Protein AF-A0A916A5N8-F1 (af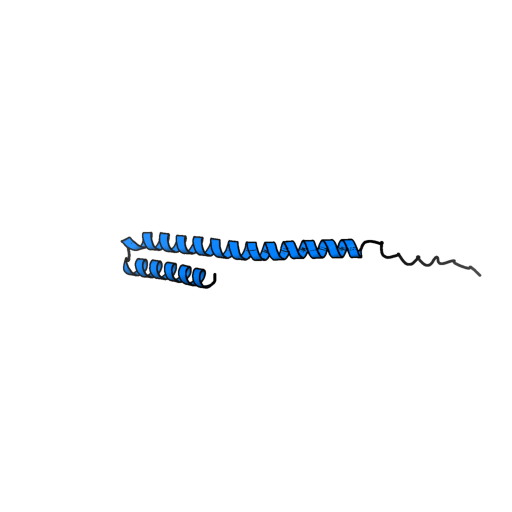db_monomer)

Mean predicted aligned error: 11.28 Å

Radius of gyration: 30.83 Å; Cα contacts (8 Å, |Δi|>4): 25; chains: 1; bounding box: 47×41×92 Å

Secondary structure (DSSP, 8-state):
-------PPP--PPPTTHHHHHHHHHHHHHHHHHHHHHHHHHHHHHHHHHHHHHHHHHHHHHTTT-HHHHHHHHHHHHHHHHHHHHT-

Nearest PDB structures (foldseek):
  3ehh-assembly1_B  TM=8.220E-01  e=1.972E+00  Bacillus subtilis

Foldseek 3Di:
DDDDDDDDDDDPDDPPCPVVVVVVVVVVVVVVVVVVVVVVLVVVVVVLVVVLVVLLVVLVVCCVVDVVVSVVSPVVSVVSVVVVVVVD

pLDDT: mean 85.07, std 11.18, range [43.78, 96.88]

Solvent-accessible surface area (backbone atoms only — not comparable to full-atom values): 5150 Å² total; per-residue (Å²): 139,84,88,80,86,78,82,76,82,76,82,79,70,78,62,90,52,56,67,56,54,51,53,52,50,52,52,52,50,53,53,50,52,54,52,49,51,58,49,50,55,51,49,52,52,54,47,52,56,50,50,37,52,47,46,46,57,51,21,60,66,33,42,85,79,40,53,66,61,18,51,52,40,46,56,49,37,53,50,53,52,50,57,60,57,74,73,107

Sequence (88 aa):
MTTMTVTVPDKTRMPYGAWLAAAAFSRLLQVFEVSRRARAERRQRNQLETDCAGVRSYAQQMMEIDPRFASELFAAADRAEQTAQSQR

Structure (mmCIF, N/CA/C/O backbone):
data_AF-A0A916A5N8-F1
#
_entry.id   AF-A0A916A5N8-F1
#
loop_
_atom_site.group_PDB
_atom_site.id
_atom_site.type_symbol
_atom_site.label_atom_id
_atom_site.label_alt_id
_atom_site.label_comp_id
_atom_site.label_asym_id
_atom_site.label_entity_id
_atom_site.label_seq_id
_atom_site.pdbx_PDB_ins_code
_atom_site.Cartn_x
_atom_site.Cartn_y
_atom_site.Cartn_z
_atom_site.occupancy
_atom_site.B_iso_or_equiv
_atom_site.auth_seq_id
_atom_site.auth_comp_id
_atom_site.auth_asym_id
_atom_site.auth_atom_id
_atom_s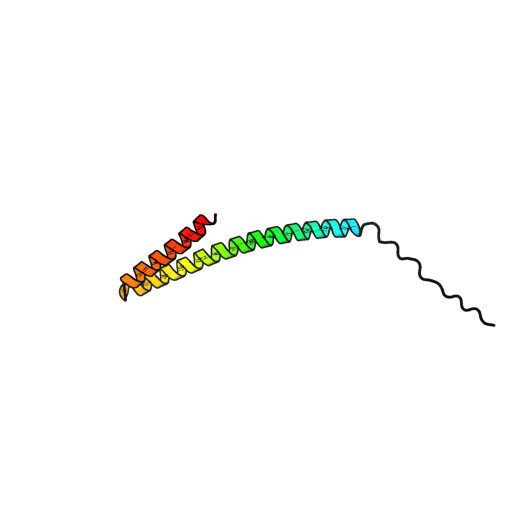ite.pdbx_PDB_model_num
ATOM 1 N N . MET A 1 1 ? 21.744 -36.528 -67.134 1.00 43.78 1 MET A N 1
ATOM 2 C CA . MET A 1 1 ? 22.427 -36.008 -65.932 1.00 43.78 1 MET A CA 1
ATOM 3 C C .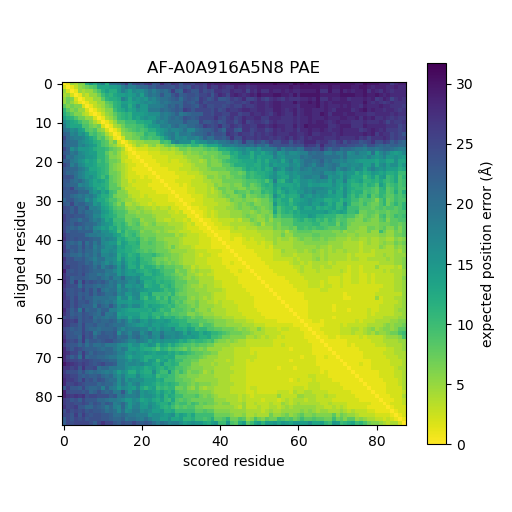 MET A 1 1 ? 21.943 -34.579 -65.747 1.00 43.78 1 MET A C 1
ATOM 5 O O . MET A 1 1 ? 22.129 -33.791 -66.664 1.00 43.78 1 MET A O 1
ATOM 9 N N . THR A 1 2 ? 21.226 -34.273 -64.669 1.00 50.31 2 THR A N 1
ATOM 10 C CA . THR A 1 2 ? 20.533 -32.984 -64.493 1.00 50.31 2 THR A CA 1
ATOM 11 C C . THR A 1 2 ? 21.103 -32.285 -63.266 1.00 50.31 2 THR A C 1
ATOM 13 O O . THR A 1 2 ? 21.011 -32.802 -62.157 1.00 50.31 2 THR A O 1
ATOM 16 N N . THR A 1 3 ? 21.736 -31.132 -63.465 1.00 71.00 3 THR A N 1
ATOM 17 C CA . THR A 1 3 ? 22.304 -30.307 -62.393 1.00 71.00 3 THR A CA 1
ATOM 18 C C . THR A 1 3 ? 21.251 -29.329 -61.895 1.00 71.00 3 THR A C 1
ATOM 20 O O . THR A 1 3 ? 20.871 -28.406 -62.611 1.00 71.00 3 THR A O 1
ATOM 23 N N . MET A 1 4 ? 20.777 -29.542 -60.671 1.00 65.12 4 MET A N 1
ATOM 24 C CA . MET A 1 4 ? 19.882 -28.622 -59.978 1.00 65.12 4 MET A CA 1
ATOM 25 C C . MET A 1 4 ? 20.725 -27.664 -59.130 1.00 65.12 4 MET A C 1
ATOM 27 O O . MET A 1 4 ? 21.396 -28.080 -58.187 1.00 65.12 4 MET A O 1
ATOM 31 N N . THR A 1 5 ? 20.722 -26.381 -59.481 1.00 70.38 5 THR A N 1
ATOM 32 C CA . THR A 1 5 ? 21.375 -25.320 -58.710 1.00 70.38 5 THR A CA 1
ATOM 33 C C . THR A 1 5 ? 20.493 -24.932 -57.529 1.00 70.38 5 THR A C 1
ATOM 35 O O . THR A 1 5 ? 19.469 -24.272 -57.684 1.00 70.38 5 THR A O 1
ATOM 38 N N . VAL A 1 6 ? 20.890 -25.351 -56.329 1.00 72.56 6 VAL A N 1
ATOM 39 C CA . VAL A 1 6 ? 20.260 -24.914 -55.079 1.00 72.56 6 VAL A CA 1
ATOM 40 C C . VAL A 1 6 ? 20.926 -23.612 -54.646 1.00 72.56 6 VAL A C 1
ATOM 42 O O . VAL A 1 6 ? 22.090 -23.598 -54.251 1.00 72.56 6 VAL A O 1
ATOM 45 N N . THR A 1 7 ? 20.199 -22.501 -54.733 1.00 72.8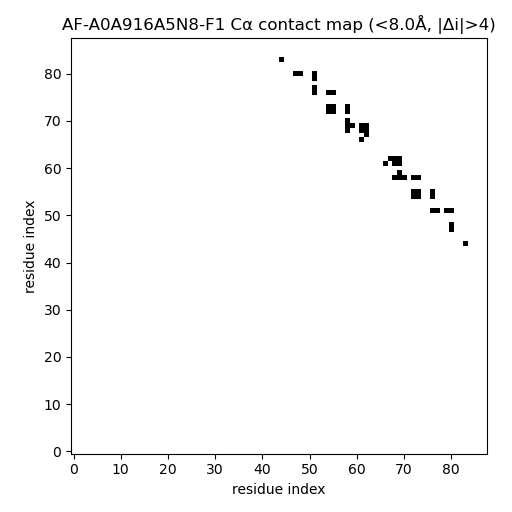1 7 THR A N 1
ATOM 46 C CA . THR A 1 7 ? 20.628 -21.221 -54.160 1.00 72.81 7 THR A CA 1
ATOM 47 C C . THR A 1 7 ? 20.570 -21.309 -52.639 1.00 72.81 7 THR A C 1
ATOM 49 O O . THR A 1 7 ? 19.489 -21.402 -52.058 1.00 72.81 7 THR A O 1
ATOM 52 N N . VAL A 1 8 ? 21.736 -21.297 -51.993 1.00 72.56 8 VAL A N 1
ATOM 53 C CA . VAL A 1 8 ? 21.844 -21.218 -50.532 1.00 72.56 8 VAL A CA 1
ATOM 54 C C . VAL A 1 8 ? 21.412 -19.812 -50.099 1.00 72.56 8 VAL A C 1
ATOM 56 O O . VAL A 1 8 ? 21.934 -18.841 -50.652 1.00 72.56 8 VAL A O 1
ATOM 59 N N . PRO A 1 9 ? 20.466 -19.664 -49.155 1.00 71.25 9 PRO A N 1
ATOM 60 C CA . PRO A 1 9 ? 20.060 -18.349 -48.678 1.00 71.25 9 PRO A CA 1
ATOM 61 C C . PRO A 1 9 ? 21.232 -17.659 -47.975 1.00 71.25 9 PRO A C 1
ATOM 63 O O . PRO A 1 9 ? 21.913 -18.250 -47.133 1.00 71.25 9 PRO A O 1
ATOM 66 N N . ASP A 1 10 ? 21.463 -16.403 -48.348 1.00 68.06 10 ASP A N 1
ATOM 67 C CA . ASP A 1 10 ? 22.524 -15.573 -47.791 1.00 68.06 10 ASP A CA 1
ATOM 68 C C . ASP A 1 10 ? 22.283 -15.332 -46.291 1.00 68.06 10 ASP A C 1
ATOM 70 O O . ASP A 1 10 ? 21.142 -15.183 -45.839 1.00 68.06 10 ASP A O 1
ATOM 74 N N . LYS A 1 11 ? 23.358 -15.323 -45.495 1.00 63.66 11 LYS A N 1
ATOM 75 C CA . LYS A 1 11 ? 23.267 -15.132 -44.041 1.00 63.66 11 LYS A CA 1
ATOM 76 C C . LYS A 1 11 ? 22.697 -13.742 -43.783 1.00 63.66 11 LYS A C 1
ATOM 78 O O . LYS A 1 11 ? 23.375 -12.742 -44.002 1.00 63.66 11 LYS A O 1
ATOM 83 N N . THR A 1 12 ? 21.467 -13.673 -43.278 1.00 65.44 12 THR A N 1
ATOM 84 C CA . THR A 1 12 ? 20.822 -12.421 -42.871 1.00 65.44 12 THR A CA 1
ATOM 85 C C . THR A 1 12 ? 21.730 -11.671 -41.897 1.00 65.44 12 THR A C 1
ATOM 87 O O . THR A 1 12 ? 21.878 -12.069 -40.740 1.00 65.44 12 THR A O 1
ATOM 90 N N . ARG A 1 13 ? 22.373 -10.597 -42.374 1.00 63.50 13 ARG A N 1
ATOM 91 C CA . ARG A 1 13 ? 23.132 -9.660 -41.539 1.00 63.50 13 ARG A CA 1
ATOM 92 C C . ARG A 1 13 ? 22.212 -9.179 -40.421 1.00 63.50 13 ARG A C 1
ATOM 94 O O . ARG A 1 13 ? 21.118 -8.696 -40.702 1.00 63.50 13 ARG A O 1
ATOM 101 N N . MET A 1 14 ? 22.656 -9.301 -39.167 1.00 65.50 14 MET A N 1
ATOM 102 C CA . MET A 1 14 ? 21.978 -8.651 -38.045 1.00 65.50 14 MET A CA 1
ATOM 103 C C . MET A 1 14 ? 21.761 -7.176 -38.412 1.00 65.50 14 MET A C 1
ATOM 105 O O . MET A 1 14 ? 22.738 -6.511 -38.772 1.00 65.50 14 MET A O 1
ATOM 109 N N . PRO A 1 15 ? 20.519 -6.662 -38.368 1.00 68.94 15 PRO A N 1
ATOM 110 C CA . PRO A 1 15 ? 20.263 -5.282 -38.735 1.00 68.94 15 PRO A CA 1
ATOM 111 C C . PRO A 1 15 ? 21.048 -4.374 -37.788 1.00 68.94 15 PRO A C 1
ATOM 113 O O . PRO A 1 15 ? 20.903 -4.450 -36.562 1.00 68.94 15 PRO A O 1
ATOM 116 N N . TYR A 1 16 ? 21.925 -3.550 -38.365 1.00 68.38 16 TYR A N 1
ATOM 117 C CA . TYR A 1 16 ? 22.712 -2.565 -37.633 1.00 68.38 16 TYR A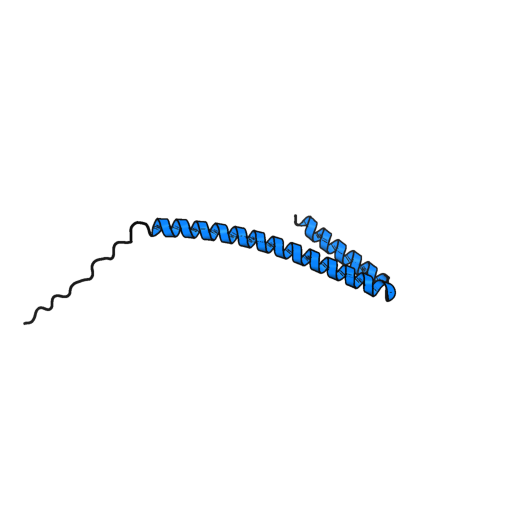 CA 1
ATOM 118 C C . TYR A 1 16 ? 21.750 -1.690 -36.820 1.00 68.38 16 TYR A C 1
ATOM 120 O O . TYR A 1 16 ? 20.928 -0.975 -37.383 1.00 68.38 16 TYR A O 1
ATOM 128 N N . GLY A 1 17 ? 21.804 -1.806 -35.491 1.00 70.62 17 GLY A N 1
ATOM 129 C CA . GLY A 1 17 ? 20.922 -1.067 -34.580 1.00 70.62 17 GLY A CA 1
ATOM 130 C C . GLY A 1 17 ? 19.966 -1.915 -33.739 1.00 70.62 17 GLY A C 1
ATOM 131 O O . GLY A 1 17 ? 19.424 -1.386 -32.773 1.00 70.62 17 GLY A O 1
ATOM 132 N N . ALA A 1 18 ? 19.822 -3.222 -33.996 1.00 80.75 18 ALA A N 1
ATOM 133 C CA . ALA A 1 18 ? 19.027 -4.104 -33.125 1.00 80.75 18 ALA A CA 1
ATOM 134 C C . ALA A 1 18 ? 19.503 -4.067 -31.662 1.00 80.75 18 ALA A C 1
ATOM 136 O O . ALA A 1 18 ? 18.698 -4.033 -30.735 1.00 80.75 18 ALA A O 1
ATOM 137 N N . TRP A 1 19 ? 20.819 -3.994 -31.456 1.00 82.81 19 TRP A N 1
ATOM 138 C CA . TRP A 1 19 ? 21.411 -3.852 -30.128 1.00 82.81 19 TRP A CA 1
ATOM 139 C C . TRP A 1 19 ? 21.049 -2.519 -29.455 1.00 82.81 19 TRP A C 1
ATOM 141 O O . TRP A 1 19 ? 20.743 -2.494 -28.265 1.00 82.81 19 TRP A O 1
ATOM 151 N N . LEU A 1 20 ? 21.014 -1.422 -30.218 1.00 84.69 20 LEU A N 1
ATOM 152 C CA . LEU A 1 20 ? 20.661 -0.102 -29.694 1.00 84.69 20 LEU A CA 1
ATOM 153 C C . LEU A 1 20 ? 19.171 -0.030 -29.332 1.00 84.69 20 LEU A C 1
ATOM 155 O O . LEU A 1 20 ? 18.821 0.475 -28.267 1.00 84.69 20 LEU A O 1
ATOM 159 N N . ALA A 1 21 ? 18.305 -0.608 -30.169 1.00 85.19 21 ALA A N 1
ATOM 160 C CA . ALA A 1 21 ? 16.882 -0.747 -29.877 1.00 85.19 21 ALA A CA 1
ATOM 161 C C . ALA A 1 21 ? 16.640 -1.608 -28.624 1.00 85.19 21 ALA A C 1
ATOM 163 O O . ALA A 1 21 ? 15.877 -1.210 -27.744 1.00 85.19 21 ALA A O 1
ATOM 164 N N . ALA A 1 22 ? 17.337 -2.741 -28.493 1.00 86.81 22 ALA A N 1
ATOM 165 C CA . ALA A 1 22 ? 17.248 -3.598 -27.311 1.00 86.81 22 ALA A CA 1
ATOM 166 C C . ALA A 1 22 ? 17.724 -2.881 -26.034 1.00 86.81 22 ALA A C 1
ATOM 168 O O . ALA A 1 22 ? 17.082 -2.994 -24.991 1.00 86.81 22 ALA A O 1
ATOM 169 N N . ALA A 1 23 ? 18.808 -2.103 -26.114 1.00 87.25 23 ALA A N 1
ATOM 170 C CA . ALA A 1 23 ? 19.322 -1.321 -24.991 1.00 87.25 23 ALA A CA 1
ATOM 171 C C . ALA A 1 23 ? 18.378 -0.175 -24.579 1.00 87.25 23 ALA A C 1
ATOM 173 O O . ALA A 1 23 ? 18.203 0.100 -23.392 1.00 87.25 23 ALA A O 1
ATOM 174 N N . ALA A 1 24 ? 17.741 0.490 -25.544 1.00 88.69 24 ALA A N 1
ATOM 175 C CA . ALA A 1 24 ? 16.741 1.514 -25.258 1.00 88.69 24 ALA A CA 1
ATOM 176 C C . ALA A 1 24 ? 15.493 0.904 -24.600 1.00 88.69 24 ALA A C 1
ATOM 178 O O . ALA A 1 24 ? 14.985 1.430 -23.608 1.00 88.69 24 ALA A O 1
ATOM 179 N N . PHE A 1 25 ? 15.032 -0.238 -25.112 1.00 91.25 25 PHE A N 1
ATOM 180 C CA . PHE A 1 25 ? 13.864 -0.931 -24.581 1.00 91.25 25 PHE A CA 1
ATOM 181 C C . PHE A 1 25 ? 14.103 -1.487 -23.172 1.00 91.25 25 PHE A C 1
ATOM 183 O O . PHE A 1 25 ? 13.237 -1.362 -22.308 1.00 91.25 25 PHE A O 1
ATOM 190 N N . SER A 1 26 ? 15.290 -2.031 -22.892 1.00 91.00 26 SER A N 1
ATOM 191 C CA . SER A 1 26 ? 15.628 -2.513 -21.548 1.00 91.00 26 SER A CA 1
ATOM 192 C C . SER A 1 26 ? 15.656 -1.380 -20.520 1.00 91.00 26 SER A C 1
ATOM 194 O O . SER A 1 26 ? 15.117 -1.535 -19.425 1.00 91.00 26 SER A O 1
ATOM 196 N N . ARG A 1 27 ? 16.183 -0.203 -20.884 1.00 88.69 27 ARG A N 1
ATOM 197 C CA . ARG A 1 27 ? 16.105 0.994 -20.031 1.00 88.69 27 ARG A CA 1
ATOM 198 C C . ARG A 1 27 ? 14.670 1.441 -19.787 1.00 88.69 27 ARG A C 1
ATOM 200 O O . ARG A 1 27 ? 14.323 1.783 -18.659 1.00 88.69 27 ARG A O 1
ATOM 207 N N . LEU A 1 28 ? 13.830 1.414 -20.818 1.00 91.31 28 LEU A N 1
ATOM 208 C CA . LEU A 1 28 ? 12.416 1.752 -20.681 1.00 91.31 28 LEU A CA 1
ATOM 209 C C . LEU A 1 28 ? 11.715 0.807 -19.688 1.00 91.31 28 LEU A C 1
ATOM 211 O O . LEU A 1 28 ? 10.999 1.270 -18.801 1.00 91.31 28 LEU A O 1
ATOM 215 N N . LEU A 1 29 ? 11.962 -0.503 -19.786 1.00 90.94 29 LEU A N 1
ATOM 216 C CA . LEU A 1 29 ? 11.416 -1.492 -18.853 1.00 90.94 29 LEU A CA 1
ATOM 217 C C . LEU A 1 29 ? 11.871 -1.248 -17.412 1.00 90.94 29 LEU A C 1
ATOM 219 O O . LEU A 1 29 ? 11.042 -1.293 -16.508 1.00 90.94 29 LEU A O 1
ATOM 223 N N . GLN A 1 30 ? 13.144 -0.912 -17.195 1.00 89.06 30 GLN A N 1
ATOM 224 C CA . GLN A 1 30 ? 13.654 -0.580 -15.860 1.00 89.06 30 GLN A CA 1
ATOM 225 C C . GLN A 1 30 ? 12.918 0.620 -15.248 1.00 89.06 30 GLN A C 1
ATOM 227 O O . GLN A 1 30 ? 12.539 0.584 -14.077 1.00 89.06 30 GLN A O 1
ATOM 232 N N . VAL A 1 31 ? 12.642 1.661 -16.041 1.00 86.44 31 VAL A N 1
ATOM 233 C CA . VAL A 1 31 ? 11.842 2.810 -15.581 1.00 86.44 31 VAL A CA 1
ATOM 234 C C . VAL A 1 31 ? 10.427 2.369 -15.201 1.00 86.44 31 VAL A C 1
ATOM 236 O O . VAL A 1 31 ? 9.914 2.761 -14.147 1.00 86.44 31 VAL A O 1
ATOM 239 N N . PHE A 1 32 ? 9.801 1.512 -16.010 1.00 89.12 32 PHE A N 1
ATOM 240 C CA . PHE A 1 32 ? 8.485 0.971 -15.684 1.00 89.12 32 PHE A CA 1
ATOM 241 C C . PHE A 1 32 ? 8.501 0.125 -14.411 1.00 89.12 32 PHE A C 1
ATOM 243 O O . PHE A 1 32 ? 7.608 0.286 -13.582 1.00 89.12 32 PHE A O 1
ATOM 250 N N . GLU A 1 33 ? 9.503 -0.721 -14.197 1.00 86.75 33 GLU A N 1
ATOM 251 C CA . GLU A 1 33 ? 9.629 -1.527 -12.981 1.00 86.75 33 GLU A CA 1
ATOM 252 C C . GLU A 1 33 ? 9.749 -0.666 -11.724 1.00 86.75 33 GLU A C 1
ATOM 254 O O . GLU A 1 33 ? 9.005 -0.880 -10.762 1.00 86.75 33 GLU A O 1
ATOM 259 N N . VAL A 1 34 ? 10.608 0.357 -11.750 1.00 85.19 34 VAL A N 1
ATOM 260 C CA . VAL A 1 34 ? 10.748 1.312 -10.640 1.00 85.19 34 VAL A CA 1
ATOM 261 C C . VAL A 1 34 ? 9.419 2.023 -10.380 1.00 85.19 34 VAL A C 1
ATOM 263 O O . VAL A 1 34 ? 8.959 2.097 -9.239 1.00 85.19 34 VAL A O 1
ATOM 266 N N . SER A 1 35 ? 8.739 2.472 -11.439 1.00 82.94 35 SER A N 1
ATOM 267 C CA . SER A 1 35 ? 7.438 3.134 -11.307 1.00 82.94 35 SER A CA 1
ATOM 268 C C . SER A 1 35 ? 6.353 2.205 -10.743 1.00 82.94 35 SER A C 1
ATOM 270 O O . SER A 1 35 ? 5.502 2.646 -9.968 1.00 82.94 35 SER A O 1
ATOM 272 N N . ARG A 1 36 ? 6.382 0.909 -11.086 1.00 84.75 36 ARG A N 1
ATOM 273 C CA . ARG A 1 36 ? 5.438 -0.093 -10.577 1.00 84.75 36 ARG A CA 1
ATOM 274 C C . ARG A 1 36 ? 5.669 -0.366 -9.100 1.00 84.75 36 ARG A C 1
ATOM 276 O O . ARG A 1 36 ? 4.684 -0.414 -8.370 1.00 84.75 36 ARG A O 1
ATOM 283 N N . ARG A 1 37 ? 6.925 -0.490 -8.662 1.00 82.31 37 ARG A N 1
ATOM 284 C CA . ARG A 1 37 ? 7.272 -0.660 -7.241 1.00 82.31 37 ARG A CA 1
ATOM 285 C C . ARG A 1 37 ? 6.800 0.537 -6.418 1.00 82.31 37 ARG A C 1
ATOM 287 O O . ARG A 1 37 ? 6.004 0.361 -5.503 1.00 82.31 37 ARG A O 1
ATOM 294 N N . ALA A 1 38 ? 7.129 1.753 -6.856 1.00 83.38 38 ALA A N 1
ATOM 295 C CA . ALA A 1 38 ? 6.681 2.977 -6.191 1.00 83.38 38 ALA A CA 1
ATOM 296 C C . ALA A 1 38 ? 5.145 3.101 -6.135 1.00 83.38 38 ALA A C 1
ATOM 298 O O . ALA A 1 38 ? 4.579 3.553 -5.141 1.00 83.38 38 ALA A O 1
ATOM 299 N N . ARG A 1 39 ? 4.431 2.697 -7.197 1.00 84.81 39 ARG A N 1
ATOM 300 C CA . ARG A 1 39 ? 2.957 2.682 -7.202 1.00 84.81 39 ARG A CA 1
ATOM 301 C C . ARG A 1 39 ? 2.376 1.593 -6.303 1.00 84.81 39 ARG A C 1
ATOM 303 O O . ARG A 1 39 ? 1.342 1.840 -5.691 1.00 84.81 39 ARG A O 1
ATOM 310 N N . ALA A 1 40 ? 2.990 0.414 -6.240 1.00 85.69 40 ALA A N 1
ATOM 311 C CA . ALA A 1 40 ? 2.546 -0.674 -5.375 1.00 85.69 40 ALA A CA 1
ATOM 312 C C . ALA A 1 40 ? 2.661 -0.281 -3.896 1.00 85.69 40 ALA A C 1
ATOM 314 O O . ALA A 1 40 ? 1.684 -0.412 -3.167 1.00 85.69 40 ALA A O 1
ATOM 315 N N . GLU A 1 41 ? 3.787 0.315 -3.498 1.00 84.44 41 GLU A N 1
ATOM 316 C CA . GLU A 1 41 ? 3.987 0.842 -2.142 1.00 84.44 41 GLU A CA 1
ATOM 317 C C . GLU A 1 41 ? 2.951 1.917 -1.789 1.00 84.44 41 GLU A C 1
ATOM 319 O O . GLU A 1 41 ? 2.334 1.876 -0.727 1.00 84.44 41 GLU A O 1
ATOM 324 N N . ARG A 1 42 ? 2.690 2.861 -2.706 1.00 84.25 42 ARG A N 1
ATOM 325 C CA . ARG A 1 42 ? 1.646 3.882 -2.508 1.00 84.25 42 ARG A CA 1
ATOM 326 C C . ARG A 1 42 ? 0.254 3.268 -2.367 1.00 84.25 42 ARG A C 1
ATOM 328 O O . ARG A 1 42 ? -0.515 3.706 -1.522 1.00 84.25 42 ARG A O 1
ATOM 335 N N . ARG A 1 43 ? -0.078 2.256 -3.174 1.00 86.25 43 ARG A N 1
ATOM 336 C CA . ARG A 1 43 ? -1.374 1.564 -3.083 1.00 86.25 43 ARG A CA 1
ATOM 337 C C . ARG A 1 43 ? -1.538 0.850 -1.751 1.00 86.25 43 ARG A C 1
A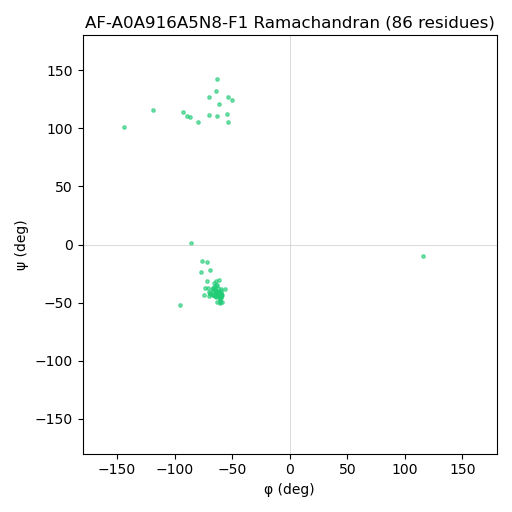TOM 339 O O . ARG A 1 43 ? -2.597 0.981 -1.157 1.00 86.25 43 ARG A O 1
ATOM 346 N N . GLN A 1 44 ? -0.507 0.150 -1.286 1.00 87.19 44 GLN A N 1
ATOM 347 C CA . GLN A 1 44 ? -0.536 -0.526 0.011 1.00 87.19 44 GLN A CA 1
ATOM 348 C C . GLN A 1 44 ? -0.760 0.469 1.153 1.00 87.19 44 GLN A C 1
ATOM 350 O O . GLN A 1 44 ? -1.600 0.230 2.011 1.00 87.19 44 GLN A O 1
ATOM 355 N N . ARG A 1 45 ? -0.084 1.626 1.126 1.00 85.50 45 ARG A N 1
ATOM 356 C CA . ARG A 1 45 ? -0.295 2.691 2.123 1.00 85.50 45 ARG A CA 1
ATOM 357 C C . ARG A 1 45 ? -1.730 3.215 2.112 1.00 85.50 45 ARG A C 1
ATOM 359 O O . ARG A 1 45 ? -2.370 3.245 3.155 1.00 85.50 45 ARG A O 1
ATOM 366 N N . ASN A 1 46 ? -2.251 3.548 0.933 1.00 88.12 46 ASN A N 1
ATOM 367 C CA . ASN A 1 46 ? -3.619 4.048 0.806 1.00 88.12 46 ASN A CA 1
ATOM 368 C C . ASN A 1 46 ? -4.663 3.002 1.236 1.00 88.12 46 ASN A C 1
ATOM 370 O O . ASN A 1 46 ? -5.696 3.364 1.792 1.00 88.12 46 ASN A O 1
ATOM 374 N N . GLN A 1 47 ? -4.410 1.715 0.975 1.00 89.81 47 GLN A N 1
ATOM 375 C CA . GLN A 1 47 ? -5.275 0.621 1.427 1.00 89.81 47 GLN A CA 1
ATOM 376 C C . GLN A 1 47 ? -5.307 0.549 2.952 1.00 89.81 47 GLN A C 1
ATOM 378 O O . GLN A 1 47 ? -6.388 0.591 3.520 1.00 89.81 47 GLN A O 1
ATOM 383 N N . LEU A 1 48 ? -4.145 0.563 3.610 1.00 89.12 48 LEU A N 1
ATOM 384 C CA . LEU A 1 48 ? -4.067 0.544 5.072 1.00 89.12 48 LEU A CA 1
ATOM 385 C C . LEU A 1 48 ? -4.776 1.740 5.717 1.00 89.12 48 LEU A C 1
ATOM 387 O O . LEU A 1 48 ? -5.508 1.562 6.687 1.00 89.12 48 LEU A O 1
ATOM 391 N N . GLU A 1 49 ? -4.602 2.947 5.173 1.00 90.25 49 GLU A N 1
ATOM 392 C CA . GLU A 1 49 ? -5.312 4.144 5.648 1.00 90.25 49 GLU A CA 1
ATOM 393 C C . GLU A 1 49 ? -6.836 3.992 5.502 1.00 90.25 49 GLU A C 1
ATOM 395 O O . GLU A 1 49 ? -7.591 4.341 6.411 1.00 90.25 49 GLU A O 1
ATOM 400 N N . THR A 1 50 ? -7.289 3.416 4.384 1.00 92.94 50 THR A N 1
ATOM 401 C CA . THR A 1 50 ? -8.714 3.150 4.131 1.00 92.94 50 THR A CA 1
ATOM 402 C C . THR A 1 50 ? -9.266 2.103 5.099 1.00 92.94 50 THR A C 1
ATOM 404 O O . THR A 1 50 ? -10.340 2.298 5.667 1.00 92.94 50 THR A O 1
ATOM 407 N N . ASP A 1 51 ? -8.521 1.024 5.336 1.00 90.44 51 ASP A N 1
ATOM 408 C CA . ASP A 1 51 ? -8.911 -0.056 6.241 1.00 90.44 51 ASP A CA 1
ATOM 409 C C . ASP A 1 51 ? -8.996 0.448 7.690 1.00 90.44 51 ASP A C 1
ATOM 411 O O . ASP A 1 51 ? -9.986 0.195 8.378 1.00 90.44 51 ASP A O 1
ATOM 415 N N . CYS A 1 52 ? -8.016 1.239 8.145 1.00 93.25 52 CYS A N 1
ATOM 416 C CA . CYS A 1 52 ? -8.027 1.842 9.483 1.00 93.25 52 CYS A CA 1
ATOM 417 C C . CYS A 1 52 ? -9.202 2.815 9.655 1.00 93.25 52 CYS A C 1
ATOM 419 O O . CYS A 1 52 ? -9.874 2.796 10.689 1.00 93.25 52 CYS A O 1
ATOM 421 N N . ALA A 1 53 ? -9.503 3.631 8.639 1.00 93.25 53 ALA A N 1
ATOM 422 C CA . ALA A 1 53 ? -10.686 4.490 8.645 1.00 93.25 53 ALA A CA 1
ATOM 423 C C . ALA A 1 53 ? -11.986 3.668 8.735 1.00 93.25 53 ALA A C 1
ATOM 425 O O . ALA A 1 53 ? -12.884 4.015 9.507 1.00 93.25 53 ALA A O 1
ATOM 426 N N . GLY A 1 54 ? -12.057 2.544 8.016 1.00 94.12 54 GLY A N 1
ATOM 427 C CA . GLY A 1 54 ? -13.156 1.585 8.105 1.00 94.12 54 GLY A CA 1
ATOM 428 C C . GLY A 1 54 ? -13.330 1.031 9.520 1.00 94.12 54 GLY A C 1
ATOM 429 O O . GLY A 1 54 ? -14.426 1.110 10.076 1.00 94.12 54 GLY A O 1
ATOM 430 N N . VAL A 1 55 ? -12.248 0.565 10.152 1.00 94.12 55 VAL A N 1
ATOM 431 C CA . VAL A 1 55 ? -12.274 0.050 11.534 1.00 94.12 55 VAL A CA 1
ATOM 432 C C . VAL A 1 55 ? -12.743 1.118 12.521 1.00 94.12 55 VAL A C 1
ATOM 434 O O . VAL A 1 55 ? -13.581 0.826 13.372 1.00 94.12 55 VAL A O 1
ATOM 437 N N . ARG A 1 56 ? -12.284 2.369 12.386 1.00 94.19 56 ARG A N 1
ATOM 438 C CA . ARG A 1 56 ? -12.755 3.480 13.231 1.00 94.19 56 ARG A CA 1
ATOM 439 C C . ARG A 1 56 ? -14.244 3.746 13.055 1.00 94.19 56 ARG A C 1
ATOM 441 O O . ARG A 1 56 ? -14.946 3.921 14.046 1.00 94.19 56 ARG A O 1
ATOM 448 N N . SER A 1 57 ? -14.735 3.750 11.817 1.00 96.06 57 SER A N 1
ATOM 449 C CA . SER A 1 57 ? -16.164 3.946 11.548 1.00 96.06 57 SER A CA 1
ATOM 450 C C . SER A 1 57 ? -17.020 2.826 12.153 1.00 96.06 57 SER A C 1
ATOM 452 O O . SER A 1 57 ? -18.078 3.090 12.720 1.00 96.06 57 SER A O 1
ATOM 454 N N . TYR A 1 58 ? -16.530 1.584 12.116 1.00 94.56 58 TYR A N 1
ATOM 455 C CA . TYR A 1 58 ? -17.196 0.445 12.739 1.00 94.56 58 TYR A CA 1
ATOM 456 C C . TYR A 1 58 ? -17.162 0.526 14.271 1.00 94.56 58 TYR A C 1
ATOM 458 O O . TYR A 1 58 ? -18.178 0.309 14.927 1.00 94.56 58 TYR A O 1
ATOM 466 N N . ALA A 1 59 ? -16.026 0.918 14.851 1.00 95.06 59 ALA A N 1
ATOM 467 C CA . ALA A 1 59 ? -15.896 1.137 16.288 1.00 95.06 59 ALA A CA 1
ATOM 468 C C . ALA A 1 59 ? -16.859 2.224 16.794 1.00 95.06 59 ALA A C 1
ATOM 470 O O . ALA A 1 59 ? -17.480 2.050 17.839 1.00 95.06 59 ALA A O 1
ATOM 471 N N . GLN A 1 60 ? -17.048 3.307 16.029 1.00 95.44 60 GLN A N 1
ATOM 472 C CA . GLN A 1 60 ? -18.038 4.343 16.345 1.00 95.44 60 GLN A CA 1
ATOM 473 C C . GLN A 1 60 ? -19.462 3.779 16.400 1.00 95.44 60 GLN A C 1
ATOM 475 O O . GLN A 1 60 ? -20.192 4.090 17.334 1.00 95.44 60 GLN A O 1
ATOM 480 N N . GLN A 1 61 ? -19.841 2.917 15.450 1.00 95.62 61 GLN A N 1
ATOM 481 C CA . GLN A 1 61 ? -21.159 2.266 15.450 1.00 95.62 61 GLN A CA 1
ATOM 482 C C . GLN A 1 61 ? -21.336 1.324 16.647 1.00 95.62 61 GLN A C 1
ATOM 484 O O . GLN A 1 61 ? -22.416 1.242 17.222 1.00 95.62 61 GLN A O 1
ATOM 489 N N . MET A 1 62 ? -20.272 0.622 17.043 1.00 94.62 62 MET A N 1
ATOM 490 C CA . MET A 1 62 ? -20.302 -0.293 18.186 1.00 94.62 62 MET A CA 1
ATOM 491 C C . MET A 1 62 ? -20.277 0.424 19.538 1.00 94.62 62 MET A C 1
ATOM 49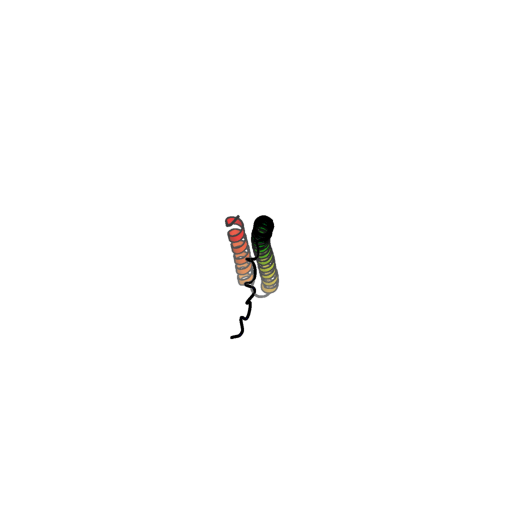3 O O . MET A 1 62 ? -20.590 -0.202 20.546 1.00 94.62 62 MET A O 1
ATOM 497 N N . MET A 1 63 ? -19.952 1.718 19.587 1.00 95.00 63 MET A N 1
ATOM 498 C CA . MET A 1 63 ? -19.796 2.462 20.841 1.00 95.00 63 MET A CA 1
ATOM 499 C C . MET A 1 63 ? -21.084 2.519 21.674 1.00 95.00 63 MET A C 1
ATOM 501 O O . MET A 1 63 ? -21.017 2.544 22.901 1.00 95.00 63 MET A O 1
ATOM 505 N N . GLU A 1 64 ? -22.245 2.503 21.016 1.00 93.69 64 GLU A N 1
ATOM 506 C CA . GLU A 1 64 ? -23.558 2.478 21.673 1.00 93.69 64 GLU A CA 1
ATOM 507 C C . GLU A 1 64 ? -23.933 1.086 22.212 1.00 93.69 64 GLU A C 1
ATOM 509 O O . GLU A 1 64 ? -24.729 0.984 23.143 1.00 93.69 64 GLU A O 1
ATOM 514 N N . ILE A 1 65 ? -23.357 0.019 21.646 1.00 96.75 65 ILE A N 1
ATOM 515 C CA . ILE A 1 65 ? -23.673 -1.378 21.983 1.00 96.75 65 ILE A CA 1
ATOM 516 C C . ILE A 1 65 ? -22.688 -1.912 23.027 1.00 96.75 65 ILE A C 1
ATOM 518 O O . ILE A 1 65 ? -23.096 -2.444 24.057 1.00 96.75 65 ILE A O 1
ATOM 522 N N . ASP A 1 66 ? -21.389 -1.771 22.757 1.00 96.88 66 ASP A N 1
ATOM 523 C CA . ASP A 1 66 ? -20.306 -2.185 23.642 1.00 96.88 66 ASP A CA 1
ATOM 524 C C . ASP A 1 66 ? -19.129 -1.189 23.563 1.00 96.88 66 ASP A C 1
ATOM 526 O O . ASP A 1 66 ? -18.293 -1.253 22.649 1.00 96.88 66 ASP A O 1
ATOM 530 N N . PRO A 1 67 ? -19.006 -0.279 24.548 1.00 95.38 67 PRO A N 1
ATOM 531 C CA . PRO A 1 67 ? -17.944 0.718 24.559 1.00 95.38 67 PRO A CA 1
ATOM 532 C C . PRO A 1 67 ? -16.553 0.117 24.812 1.00 95.38 67 PRO A C 1
ATOM 534 O O . PRO A 1 67 ? -15.555 0.740 24.444 1.00 95.38 67 PRO A O 1
ATOM 537 N N . ARG A 1 68 ? -16.451 -1.074 25.424 1.00 96.06 68 ARG A N 1
ATOM 538 C CA . ARG A 1 68 ? -15.155 -1.742 25.643 1.00 96.06 68 ARG A CA 1
ATOM 539 C C . ARG A 1 68 ? -14.638 -2.333 24.344 1.00 96.06 68 ARG A C 1
ATOM 541 O O . ARG A 1 68 ? -13.475 -2.157 24.004 1.00 96.06 68 ARG A O 1
ATOM 548 N N . PHE A 1 69 ? -15.519 -2.974 23.588 1.00 95.38 69 PHE A N 1
ATOM 549 C CA . PHE A 1 69 ? -15.155 -3.488 22.277 1.00 95.38 69 PHE A CA 1
ATOM 550 C C . PHE A 1 69 ? -14.771 -2.356 21.312 1.00 95.38 69 PHE A C 1
ATOM 552 O O . PHE A 1 69 ? -13.761 -2.444 20.613 1.00 95.38 69 PHE A O 1
ATOM 559 N N . ALA A 1 70 ? -15.513 -1.244 21.324 1.00 95.81 70 ALA A N 1
ATOM 560 C CA . ALA A 1 70 ? -15.170 -0.065 20.532 1.00 95.81 70 ALA A CA 1
ATOM 561 C C . ALA A 1 70 ? -13.777 0.496 20.883 1.00 95.81 70 ALA A C 1
ATOM 563 O O . ALA A 1 70 ? -12.996 0.802 19.980 1.00 95.81 70 ALA A O 1
ATOM 564 N N . SER A 1 71 ? -13.427 0.596 22.173 1.00 95.19 71 SER A N 1
ATOM 565 C CA . SER A 1 71 ? -12.106 1.092 22.583 1.00 95.19 71 SER A CA 1
ATOM 566 C C . SER A 1 71 ? -10.967 0.161 22.157 1.00 95.19 71 SER A C 1
ATOM 568 O O . SER A 1 71 ? -9.918 0.643 21.724 1.00 95.19 71 SER A O 1
ATOM 570 N N . GLU A 1 72 ? -11.176 -1.157 22.197 1.00 96.56 72 GLU A N 1
ATOM 571 C CA . GLU A 1 72 ? -10.210 -2.134 21.689 1.00 96.56 72 GLU A CA 1
ATOM 572 C C . GLU A 1 72 ? -9.990 -2.000 20.178 1.00 96.56 72 GLU A C 1
ATOM 574 O O . GLU A 1 72 ? -8.846 -2.062 19.718 1.00 96.56 72 GLU A O 1
ATOM 579 N N . LEU A 1 73 ? -11.056 -1.758 19.409 1.00 94.25 73 LEU A N 1
ATOM 580 C CA . LEU A 1 73 ? -10.965 -1.529 17.967 1.00 94.25 73 LEU A CA 1
ATOM 581 C C . LEU A 1 73 ? -10.207 -0.242 17.630 1.00 94.25 73 LEU A C 1
ATOM 583 O O . LEU A 1 73 ? -9.352 -0.259 16.742 1.00 94.25 73 LEU A O 1
ATOM 587 N N . PHE A 1 74 ? -10.455 0.853 18.354 1.00 95.19 74 PHE A N 1
ATOM 588 C CA . PHE A 1 74 ? -9.671 2.082 18.192 1.00 95.19 74 PHE A CA 1
ATOM 589 C C . PHE A 1 74 ? -8.192 1.845 18.509 1.00 95.19 74 PHE A C 1
ATOM 591 O O . PHE A 1 74 ? -7.325 2.179 17.702 1.00 95.19 74 PHE A O 1
ATOM 598 N N . ALA A 1 75 ? -7.897 1.177 19.626 1.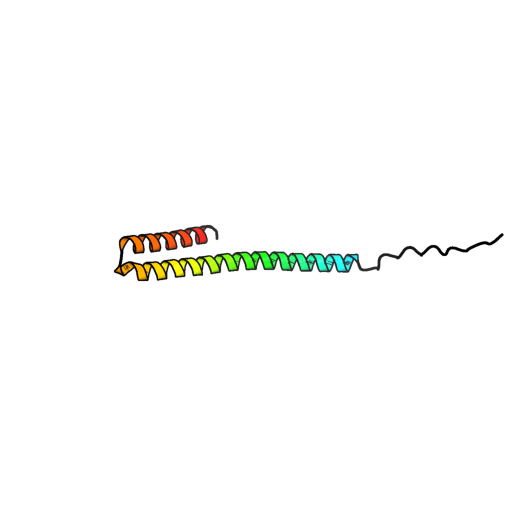00 95.38 75 ALA A N 1
ATOM 599 C CA . ALA A 1 75 ? -6.526 0.851 20.007 1.00 95.38 75 ALA A CA 1
ATOM 600 C C . ALA A 1 75 ? -5.838 -0.104 19.013 1.00 95.38 75 ALA A C 1
ATOM 602 O O . ALA A 1 75 ? -4.616 -0.071 18.854 1.00 95.38 75 ALA A O 1
ATOM 603 N N . ALA A 1 76 ? -6.585 -0.995 18.360 1.00 93.81 76 ALA A N 1
ATOM 604 C CA . ALA A 1 76 ? -6.066 -1.848 17.296 1.00 93.81 76 ALA A CA 1
ATOM 605 C C . ALA A 1 76 ? -5.745 -1.042 16.027 1.00 93.81 76 ALA A C 1
ATOM 607 O O . ALA A 1 76 ? -4.665 -1.225 15.462 1.00 93.81 76 ALA A O 1
ATOM 608 N N . ALA A 1 77 ? -6.630 -0.126 15.619 1.00 93.38 77 ALA A N 1
ATOM 609 C CA . ALA A 1 77 ? -6.410 0.748 14.466 1.00 93.38 77 ALA A CA 1
ATOM 610 C C . ALA A 1 77 ? -5.177 1.645 14.665 1.00 93.38 77 ALA A C 1
ATOM 612 O O . ALA A 1 77 ? -4.318 1.726 13.789 1.00 93.38 77 ALA A O 1
ATOM 613 N N . ASP A 1 78 ? -5.026 2.236 15.851 1.00 94.06 78 ASP A N 1
ATOM 614 C CA . ASP A 1 78 ? -3.886 3.104 16.158 1.00 94.06 78 ASP A CA 1
ATOM 615 C C . ASP A 1 78 ? -2.561 2.325 16.192 1.00 94.06 78 ASP A C 1
ATOM 617 O O . ASP A 1 78 ? -1.542 2.804 15.691 1.00 94.06 78 ASP A O 1
ATOM 621 N N . ARG A 1 79 ? -2.557 1.086 16.709 1.00 92.62 79 ARG A N 1
ATOM 622 C CA . ARG A 1 79 ? -1.378 0.203 16.629 1.00 92.62 79 ARG A CA 1
ATOM 623 C C . ARG A 1 79 ? -1.020 -0.137 15.183 1.00 92.62 79 ARG A C 1
ATOM 625 O O . ARG A 1 79 ? 0.163 -0.133 14.843 1.00 92.62 79 ARG A O 1
ATOM 632 N N . ALA A 1 80 ? -2.011 -0.404 14.333 1.00 90.62 80 ALA A N 1
ATOM 633 C CA . ALA A 1 80 ? -1.781 -0.678 12.916 1.00 90.62 80 ALA A CA 1
ATOM 634 C C . ALA A 1 80 ? -1.128 0.530 12.219 1.00 90.62 80 ALA A C 1
ATOM 636 O O . ALA A 1 80 ? -0.117 0.374 11.529 1.00 90.62 80 ALA A O 1
ATOM 637 N N . GLU A 1 81 ? -1.609 1.745 12.487 1.00 89.81 81 GLU A N 1
ATOM 638 C CA . GLU A 1 81 ? -1.005 2.974 11.960 1.00 89.81 81 GLU A CA 1
ATOM 639 C C . GLU A 1 81 ? 0.418 3.208 12.481 1.00 89.81 81 GLU A C 1
ATOM 641 O O . GLU A 1 81 ? 1.304 3.549 11.697 1.00 89.81 81 GLU A O 1
ATOM 646 N N . GLN A 1 82 ? 0.680 2.966 13.768 1.00 90.75 82 GLN A N 1
ATOM 647 C CA . GLN A 1 82 ? 2.027 3.077 14.340 1.00 90.75 82 GLN A CA 1
ATOM 648 C C . GLN A 1 82 ? 3.007 2.093 13.692 1.00 90.75 82 GLN A C 1
ATOM 650 O O . GLN A 1 82 ? 4.128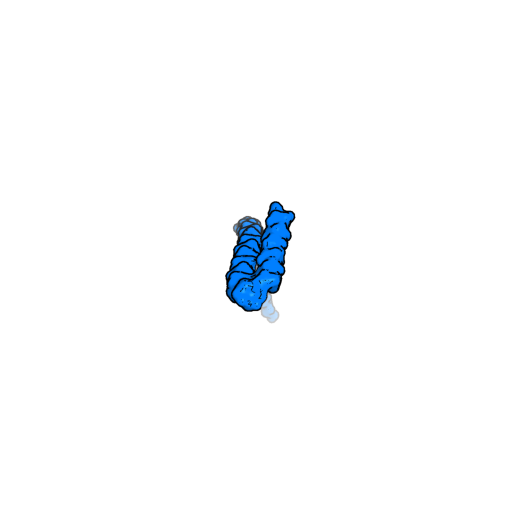 2.475 13.352 1.00 90.75 82 GLN A O 1
ATOM 655 N N . THR A 1 83 ? 2.589 0.843 13.460 1.00 87.81 83 THR A N 1
ATOM 656 C CA . THR A 1 83 ? 3.427 -0.135 12.745 1.00 87.81 83 THR A CA 1
ATOM 657 C C . THR A 1 83 ? 3.668 0.252 11.287 1.00 87.81 83 THR A C 1
ATOM 659 O O . THR A 1 83 ? 4.750 0.010 10.761 1.00 87.81 83 THR A O 1
ATOM 662 N N . ALA A 1 84 ? 2.704 0.901 10.630 1.00 85.19 84 ALA A N 1
ATOM 663 C CA . ALA A 1 84 ? 2.884 1.414 9.275 1.00 85.19 84 ALA A CA 1
ATOM 664 C C . ALA A 1 84 ? 3.816 2.640 9.233 1.00 85.19 84 ALA A C 1
ATOM 666 O O . ALA A 1 84 ? 4.530 2.846 8.250 1.00 85.19 84 ALA A O 1
ATOM 667 N N . GLN A 1 85 ? 3.827 3.457 10.290 1.00 83.75 85 GLN A N 1
ATOM 668 C CA . GLN A 1 85 ? 4.734 4.596 10.427 1.00 83.75 85 GLN A CA 1
ATOM 669 C C . GLN A 1 85 ? 6.169 4.167 10.741 1.00 83.75 85 GLN A C 1
ATOM 671 O O . GLN A 1 85 ? 7.089 4.773 10.205 1.00 83.75 85 GLN A O 1
ATOM 676 N N . SER A 1 86 ? 6.377 3.121 11.548 1.00 84.25 86 SER A N 1
ATOM 677 C CA . SER A 1 86 ? 7.722 2.626 11.880 1.00 84.25 86 SER A CA 1
ATOM 678 C C . SER A 1 86 ? 8.431 1.918 10.720 1.00 84.25 86 SER A C 1
ATOM 680 O O . SER A 1 86 ? 9.643 1.733 10.768 1.00 84.25 86 SER A O 1
ATOM 682 N N . GLN A 1 87 ? 7.696 1.540 9.671 1.00 74.00 87 GLN A N 1
ATOM 683 C CA . GLN A 1 87 ? 8.248 1.007 8.420 1.00 74.00 87 GLN A CA 1
ATOM 684 C C . GLN A 1 87 ? 8.657 2.102 7.413 1.00 74.00 87 GLN A C 1
ATOM 686 O O . GLN A 1 87 ? 9.065 1.773 6.297 1.00 74.00 87 GLN A O 1
ATOM 691 N N . ARG A 1 88 ? 8.503 3.387 7.763 1.00 62.03 88 ARG A N 1
ATOM 692 C CA . ARG A 1 88 ? 8.958 4.529 6.952 1.00 62.03 88 ARG A CA 1
ATOM 693 C C . ARG A 1 88 ? 10.398 4.897 7.274 1.00 62.03 88 ARG A C 1
ATOM 695 O O . ARG A 1 88 ? 11.083 5.291 6.305 1.00 62.03 88 ARG A O 1
#